Protein AF-A0A965D5H2-F1 (afdb_monomer_lite)

Secondary structure (DSSP, 8-state):
-HHHHHTT---S--HHHHHHHHHHHHHHTTS----HHHHHHHHHH-

pLDDT: mean 93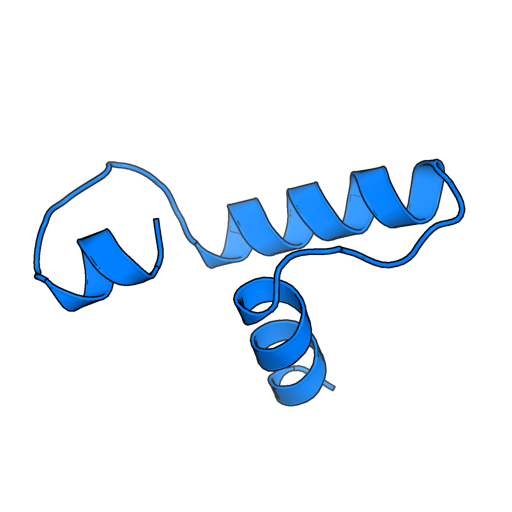.65, std 4.19, range [70.06, 97.44]

Foldseek 3Di:
DVVCVVVVHDDVDDPVVVLVVQQVVCVVVVHGRPDPVSVVVVVVVD

Structure (mmCIF, N/CA/C/O backbone):
data_AF-A0A965D5H2-F1
#
_entry.id   AF-A0A965D5H2-F1
#
loop_
_atom_site.group_PDB
_atom_site.id
_atom_site.type_symbol
_atom_site.label_atom_id
_atom_site.label_alt_id
_atom_site.label_comp_id
_atom_site.label_asym_id
_atom_site.label_entity_id
_atom_site.label_seq_id
_atom_site.pdbx_PDB_ins_code
_atom_site.Cartn_x
_atom_site.Cartn_y
_atom_site.Cartn_z
_atom_site.occupancy
_atom_site.B_iso_or_equiv
_atom_site.auth_seq_id
_atom_site.auth_comp_id
_atom_site.auth_asym_id
_atom_site.auth_atom_id
_atom_site.pdbx_PDB_model_num
ATOM 1 N N . VAL A 1 1 ? 0.903 1.007 10.553 1.00 89.31 1 VAL A N 1
ATOM 2 C CA . VAL A 1 1 ? -0.568 0.954 10.377 1.00 89.31 1 VAL A CA 1
ATOM 3 C C . VAL A 1 1 ? -1.164 -0.418 10.661 1.00 89.31 1 VAL A C 1
ATOM 5 O O . VAL A 1 1 ? -2.098 -0.457 11.439 1.00 89.31 1 VAL A O 1
ATOM 8 N N . PHE A 1 2 ? -0.580 -1.529 10.188 1.00 92.75 2 PHE A N 1
ATOM 9 C CA . PHE A 1 2 ? -1.089 -2.891 10.448 1.00 92.75 2 PHE A CA 1
ATOM 10 C C . PHE A 1 2 ? -1.461 -3.178 11.915 1.00 92.75 2 PHE A C 1
ATOM 12 O O . PHE A 1 2 ? -2.560 -3.634 12.196 1.00 92.75 2 PHE A O 1
ATOM 19 N N . MET A 1 3 ? -0.570 -2.856 12.862 1.00 95.44 3 MET A N 1
ATOM 20 C CA . MET A 1 3 ? -0.845 -3.041 14.294 1.00 95.44 3 MET A CA 1
ATOM 21 C C . MET A 1 3 ? -2.043 -2.211 14.775 1.00 95.44 3 MET A C 1
ATOM 23 O O . MET A 1 3 ? -2.874 -2.722 15.509 1.00 95.44 3 MET A O 1
ATOM 27 N N . LEU A 1 4 ? -2.144 -0.951 14.342 1.00 95.94 4 LEU A N 1
ATOM 28 C CA . LEU A 1 4 ? -3.228 -0.050 14.741 1.00 95.94 4 LEU A CA 1
ATOM 29 C C . LEU A 1 4 ? -4.575 -0.541 14.201 1.00 95.94 4 LEU A C 1
ATOM 31 O O . LEU A 1 4 ? -5.541 -0.600 14.951 1.00 95.94 4 LEU A O 1
ATOM 35 N N . HIS A 1 5 ? -4.607 -0.998 12.946 1.00 92.75 5 HIS A N 1
ATOM 36 C CA . HIS A 1 5 ? -5.785 -1.655 12.375 1.00 92.75 5 HIS A CA 1
ATOM 37 C C . HIS A 1 5 ? -6.172 -2.915 13.161 1.00 92.75 5 HIS A C 1
ATOM 39 O O . HIS A 1 5 ? -7.341 -3.096 13.478 1.00 92.75 5 HIS A O 1
ATOM 45 N N . GLY A 1 6 ? -5.199 -3.748 13.548 1.00 93.75 6 GLY A N 1
ATOM 46 C CA . GLY A 1 6 ? -5.440 -4.938 14.376 1.00 93.75 6 GLY A CA 1
ATOM 47 C C . GLY A 1 6 ? -5.956 -4.631 15.787 1.00 93.75 6 GLY A C 1
ATOM 48 O O . GLY A 1 6 ? -6.593 -5.477 16.405 1.00 93.75 6 GLY A O 1
ATOM 49 N N . MET A 1 7 ? -5.718 -3.417 16.284 1.00 97.00 7 MET A N 1
ATOM 50 C CA . MET A 1 7 ? -6.252 -2.913 17.553 1.00 97.00 7 MET A CA 1
ATOM 51 C C . MET A 1 7 ? -7.619 -2.226 17.395 1.00 97.00 7 MET A C 1
ATOM 53 O O . MET A 1 7 ? -8.144 -1.702 18.374 1.00 97.00 7 MET A O 1
ATOM 57 N N . GLY A 1 8 ? -8.187 -2.193 16.184 1.00 94.19 8 GLY A N 1
ATOM 58 C CA . GLY A 1 8 ? -9.447 -1.503 15.894 1.00 94.19 8 GLY A CA 1
ATOM 59 C C . GLY A 1 8 ? -9.331 0.023 15.864 1.00 94.19 8 GLY A C 1
ATOM 60 O O . GLY A 1 8 ? -10.343 0.712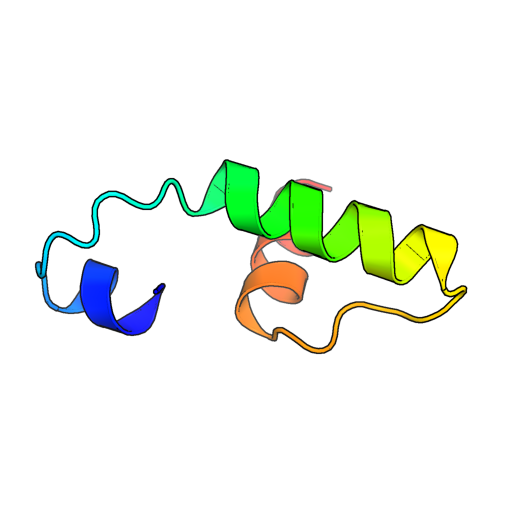 15.926 1.00 94.19 8 GLY A O 1
ATOM 61 N N . ILE A 1 9 ? -8.112 0.566 15.787 1.00 96.44 9 ILE A N 1
ATOM 62 C CA . ILE A 1 9 ? -7.880 2.009 15.700 1.00 96.44 9 ILE A CA 1
ATOM 63 C C . ILE A 1 9 ? -7.950 2.427 14.232 1.00 96.44 9 ILE A C 1
ATOM 65 O O . ILE A 1 9 ? -7.149 1.982 13.401 1.00 96.44 9 ILE A O 1
ATOM 69 N N . GLU A 1 10 ? -8.882 3.324 13.920 1.00 95.00 10 GLU A N 1
ATOM 70 C CA . GLU A 1 10 ? -8.959 3.947 12.604 1.00 95.00 10 GLU A CA 1
ATOM 71 C C . GLU A 1 10 ? -7.749 4.853 12.366 1.00 95.00 10 GLU A C 1
ATOM 73 O O . GLU A 1 10 ? -7.381 5.682 13.197 1.00 95.00 10 GLU A O 1
ATOM 78 N N . THR A 1 11 ? -7.108 4.684 11.210 1.00 95.12 11 THR A N 1
ATOM 79 C CA . THR A 1 11 ? -5.931 5.478 10.819 1.00 95.12 11 THR A CA 1
ATOM 80 C C . THR A 1 11 ? -6.166 6.320 9.570 1.00 95.12 11 THR A C 1
ATOM 82 O O . THR A 1 11 ? -5.302 7.116 9.217 1.00 95.12 11 THR A O 1
ATOM 85 N N . GLY A 1 12 ? -7.296 6.129 8.875 1.00 95.31 12 GLY A N 1
ATOM 86 C CA . GLY A 1 12 ? -7.566 6.748 7.572 1.00 95.31 12 GLY A CA 1
ATOM 87 C C . GLY A 1 12 ? -6.639 6.274 6.445 1.00 95.31 12 GLY A C 1
ATOM 88 O O . GLY A 1 12 ? -6.622 6.877 5.377 1.00 95.31 12 GLY A O 1
ATOM 89 N N . ILE A 1 13 ? -5.842 5.226 6.679 1.00 94.50 13 ILE A N 1
ATOM 90 C CA . ILE A 1 13 ? -4.870 4.705 5.716 1.00 94.50 13 ILE A CA 1
ATOM 91 C C . ILE A 1 13 ? -5.353 3.366 5.172 1.00 94.50 13 ILE A C 1
ATOM 93 O O . ILE A 1 13 ? -5.564 2.423 5.939 1.00 94.50 13 ILE A O 1
ATOM 97 N N . GLU A 1 14 ? -5.424 3.276 3.846 1.00 94.06 14 GLU A N 1
ATOM 98 C CA . GLU A 1 14 ? -5.604 2.018 3.126 1.00 94.06 14 GLU A CA 1
ATOM 99 C C . GLU A 1 14 ? -4.299 1.218 3.105 1.00 94.06 14 GLU A C 1
ATOM 101 O O . GLU A 1 14 ? -3.280 1.652 2.557 1.00 94.06 14 GLU A O 1
ATOM 106 N N . LEU A 1 15 ? -4.316 0.046 3.747 1.00 92.00 15 LEU A N 1
ATOM 107 C CA . LEU A 1 15 ? -3.115 -0.767 3.930 1.00 92.00 15 LEU A CA 1
ATOM 108 C C . LEU A 1 15 ? -2.607 -1.325 2.600 1.00 92.00 15 LEU A C 1
ATOM 110 O O . LEU A 1 15 ? -1.398 -1.335 2.376 1.00 92.00 15 LEU A O 1
ATOM 114 N N . ASP A 1 16 ? -3.509 -1.768 1.728 1.00 92.00 16 ASP A N 1
ATOM 115 C CA . ASP A 1 16 ? -3.135 -2.372 0.452 1.00 92.00 16 ASP A CA 1
ATOM 116 C C . ASP A 1 16 ? -2.469 -1.351 -0.478 1.00 92.00 16 ASP A C 1
ATOM 118 O O . ASP A 1 16 ? -1.381 -1.616 -0.989 1.00 92.00 16 ASP A O 1
ATOM 122 N N . ALA A 1 17 ? -3.039 -0.147 -0.588 1.00 94.88 17 ALA A N 1
ATOM 123 C CA . ALA A 1 17 ? -2.457 0.947 -1.366 1.00 94.88 17 ALA A CA 1
ATOM 124 C C . ALA A 1 17 ? -1.090 1.399 -0.813 1.00 94.88 17 ALA A C 1
ATOM 126 O O . ALA A 1 17 ? -0.167 1.720 -1.569 1.00 94.88 17 ALA A O 1
ATOM 127 N N . LEU A 1 18 ? -0.928 1.400 0.516 1.00 94.50 18 LEU A N 1
ATOM 128 C CA . LEU A 1 18 ? 0.353 1.706 1.154 1.00 94.50 18 LEU A CA 1
ATOM 129 C C . LEU A 1 18 ? 1.421 0.661 0.810 1.00 94.50 18 LEU A C 1
ATOM 131 O O . LEU A 1 18 ? 2.580 1.012 0.580 1.00 94.50 18 LEU A O 1
ATOM 135 N N . VAL A 1 19 ? 1.045 -0.617 0.808 1.00 94.88 19 VAL A N 1
ATOM 136 C CA . VAL A 1 19 ? 1.952 -1.716 0.473 1.00 94.88 19 VAL A CA 1
ATOM 137 C C . VAL A 1 19 ? 2.414 -1.596 -0.980 1.00 94.88 19 VAL A C 1
ATOM 139 O O . VAL A 1 19 ? 3.617 -1.687 -1.217 1.00 94.88 19 VAL A O 1
ATOM 142 N N . ASP A 1 20 ? 1.508 -1.300 -1.914 1.00 94.75 20 ASP A N 1
ATOM 143 C CA . ASP A 1 20 ? 1.836 -1.112 -3.335 1.00 94.75 20 ASP A CA 1
ATOM 144 C C . ASP A 1 20 ? 2.781 0.073 -3.550 1.00 94.75 20 ASP A C 1
ATOM 146 O O . ASP A 1 20 ? 3.791 -0.032 -4.243 1.00 94.75 20 ASP A O 1
ATOM 150 N N . THR A 1 21 ? 2.505 1.194 -2.882 1.00 95.88 21 THR A N 1
ATOM 151 C CA . THR A 1 21 ? 3.361 2.388 -2.935 1.00 95.88 21 THR A CA 1
ATOM 152 C C . THR A 1 21 ? 4.761 2.093 -2.394 1.00 95.88 21 THR A C 1
ATOM 154 O O . THR A 1 21 ? 5.770 2.521 -2.960 1.00 95.88 21 THR A O 1
ATOM 157 N N . GLY A 1 22 ? 4.832 1.354 -1.283 1.00 94.38 22 GLY A N 1
ATOM 158 C CA . GLY A 1 22 ? 6.087 0.949 -0.662 1.00 94.38 22 GLY A CA 1
ATOM 159 C C . GLY A 1 22 ? 6.903 0.009 -1.545 1.00 94.38 22 GLY A C 1
ATOM 160 O O . GLY A 1 22 ? 8.126 0.138 -1.596 1.00 94.38 22 GLY A O 1
ATOM 161 N N . ASP A 1 23 ? 6.247 -0.909 -2.249 1.00 94.31 23 ASP A N 1
ATOM 162 C CA . ASP A 1 23 ? 6.908 -1.798 -3.200 1.00 94.31 23 ASP A CA 1
ATOM 163 C C . ASP A 1 23 ? 7.409 -1.035 -4.433 1.00 94.31 23 ASP A C 1
ATOM 165 O O . ASP A 1 23 ? 8.582 -1.151 -4.784 1.00 94.31 23 ASP A O 1
ATOM 169 N N . PHE A 1 24 ? 6.584 -0.143 -4.993 1.00 96.19 24 PHE A N 1
ATOM 170 C CA . PHE A 1 24 ? 6.940 0.714 -6.127 1.00 96.19 24 PHE A CA 1
ATOM 171 C C . PHE A 1 24 ? 8.245 1.492 -5.894 1.00 96.19 24 PHE A C 1
ATOM 173 O O . PHE A 1 24 ? 9.166 1.431 -6.712 1.00 96.19 24 PHE A O 1
ATOM 180 N N . ILE A 1 25 ? 8.369 2.193 -4.760 1.00 96.50 25 ILE A N 1
ATOM 181 C CA . ILE A 1 25 ? 9.590 2.958 -4.466 1.00 96.50 25 ILE A CA 1
ATOM 182 C C . ILE A 1 25 ? 10.788 2.046 -4.183 1.00 96.50 25 ILE A C 1
ATOM 184 O O . ILE A 1 25 ? 11.916 2.375 -4.543 1.00 96.50 25 ILE A O 1
ATOM 188 N N . CYS A 1 26 ? 10.572 0.892 -3.549 1.00 96.44 26 CYS A N 1
ATOM 189 C CA . CYS A 1 26 ? 11.642 -0.064 -3.278 1.00 96.44 26 CYS A CA 1
ATOM 1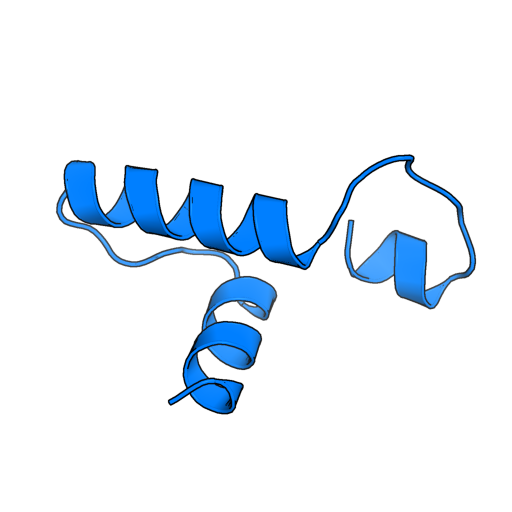90 C C . CYS A 1 26 ? 12.199 -0.648 -4.585 1.00 96.44 26 CYS A C 1
ATOM 192 O O . CYS A 1 26 ? 13.418 -0.649 -4.777 1.00 96.44 26 CYS A O 1
ATOM 194 N N . ALA A 1 27 ? 11.320 -1.018 -5.519 1.00 95.31 27 ALA A N 1
ATOM 195 C CA . ALA A 1 27 ? 11.684 -1.452 -6.861 1.00 95.31 27 ALA A CA 1
ATOM 196 C C . ALA A 1 27 ? 12.464 -0.368 -7.620 1.00 95.31 27 ALA A C 1
ATOM 198 O O . ALA A 1 27 ? 13.530 -0.653 -8.163 1.00 95.31 27 ALA A O 1
ATOM 199 N N . ALA A 1 28 ? 12.003 0.888 -7.582 1.00 97.44 28 ALA A N 1
ATOM 200 C CA . ALA A 1 28 ? 12.706 2.016 -8.199 1.00 97.44 28 ALA A CA 1
ATOM 201 C C . ALA A 1 28 ? 14.107 2.253 -7.599 1.00 97.44 28 ALA A C 1
ATOM 203 O O . ALA A 1 28 ? 15.031 2.654 -8.302 1.00 97.44 28 ALA A O 1
ATOM 204 N N . LEU A 1 29 ? 14.281 1.975 -6.304 1.00 96.69 29 LEU A N 1
ATOM 205 C CA . LEU A 1 29 ? 15.565 2.055 -5.602 1.00 96.69 29 LEU A CA 1
ATOM 206 C C . L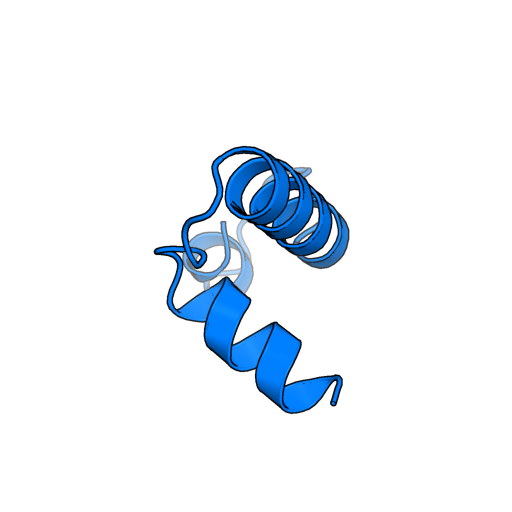EU A 1 29 ? 16.430 0.790 -5.756 1.00 96.69 29 LEU A C 1
ATOM 208 O O . LEU A 1 29 ? 17.515 0.731 -5.176 1.00 96.6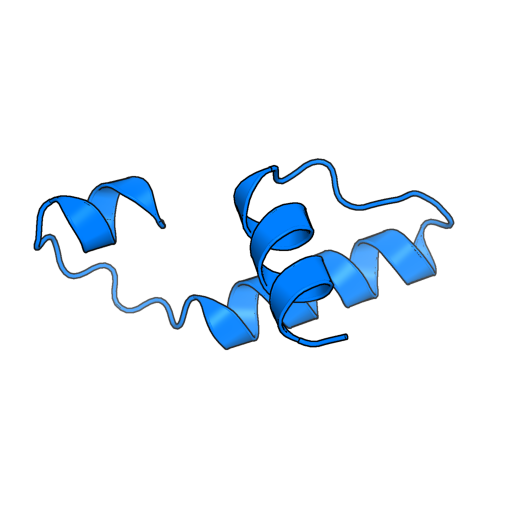9 29 LEU A O 1
ATOM 212 N N . GLY A 1 30 ? 15.964 -0.230 -6.484 1.00 96.38 30 GLY A N 1
ATOM 213 C CA . GLY A 1 30 ? 16.696 -1.479 -6.700 1.00 96.38 30 GLY A CA 1
ATOM 214 C C . GLY A 1 30 ? 16.8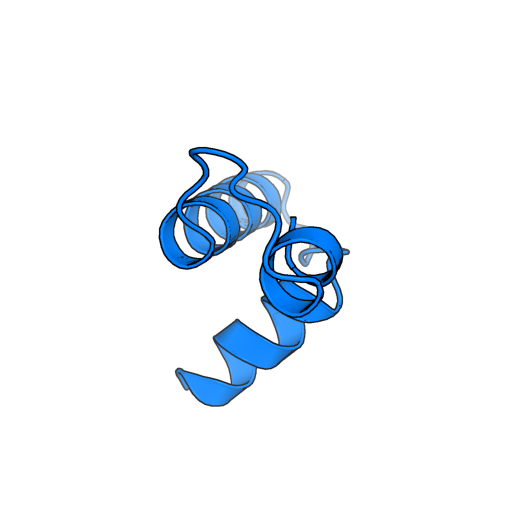97 -2.312 -5.431 1.00 96.38 30 GLY A C 1
ATOM 215 O O . GLY A 1 30 ? 17.865 -3.065 -5.335 1.00 96.38 30 GLY A O 1
ATOM 216 N N . ARG A 1 31 ? 16.017 -2.171 -4.432 1.00 95.19 31 ARG A N 1
ATOM 217 C CA . ARG A 1 31 ? 16.101 -2.910 -3.162 1.00 95.19 31 ARG A CA 1
ATOM 218 C C . ARG A 1 31 ? 14.744 -3.482 -2.758 1.00 95.19 31 ARG A C 1
ATOM 220 O O . ARG A 1 31 ? 13.727 -2.865 -3.038 1.00 95.19 31 ARG A O 1
ATOM 227 N N . PRO A 1 32 ? 14.686 -4.622 -2.054 1.00 92.69 32 PRO A N 1
ATOM 228 C CA . PRO A 1 32 ? 13.416 -5.171 -1.590 1.00 92.69 32 PRO A CA 1
ATOM 229 C C . PRO A 1 32 ? 12.810 -4.326 -0.459 1.00 92.69 32 PRO A C 1
ATOM 231 O O . PRO A 1 32 ? 13.532 -3.700 0.324 1.00 92.69 32 PRO A O 1
ATOM 234 N N . THR A 1 33 ? 11.481 -4.375 -0.315 1.00 93.88 33 THR A N 1
ATOM 235 C CA . THR A 1 33 ? 10.785 -3.748 0.821 1.00 93.88 33 THR A CA 1
ATOM 236 C C . THR A 1 33 ? 11.305 -4.274 2.161 1.00 93.88 33 THR A C 1
ATOM 238 O O . THR A 1 33 ? 11.561 -5.468 2.327 1.00 93.88 33 THR A O 1
ATOM 241 N N . SER A 1 34 ? 11.471 -3.398 3.153 1.00 94.69 34 SER A N 1
ATOM 242 C CA . SER A 1 34 ? 11.875 -3.778 4.517 1.00 94.69 34 SER A CA 1
ATOM 243 C C . SER A 1 34 ? 10.682 -4.131 5.414 1.00 94.69 34 SER A C 1
ATOM 245 O O . SER A 1 34 ? 10.857 -4.725 6.481 1.00 94.69 34 SER A O 1
ATOM 247 N N . SER A 1 35 ? 9.458 -3.816 4.983 1.00 95.38 35 SER A N 1
ATOM 248 C CA . SER A 1 35 ? 8.243 -4.086 5.749 1.00 95.38 35 SER A CA 1
ATOM 249 C C . SER A 1 35 ? 7.910 -5.578 5.743 1.00 95.38 35 SER A C 1
ATOM 251 O O . SER A 1 35 ? 7.613 -6.162 4.704 1.00 95.38 35 SER A O 1
ATOM 253 N N . ARG A 1 36 ? 7.903 -6.206 6.927 1.00 95.06 36 ARG A N 1
ATOM 254 C CA . ARG A 1 36 ? 7.484 -7.614 7.090 1.00 95.06 36 ARG A CA 1
ATOM 255 C C . ARG A 1 36 ? 6.038 -7.842 6.649 1.00 95.06 36 ARG A C 1
ATOM 257 O O . ARG A 1 36 ? 5.743 -8.867 6.048 1.00 95.06 36 ARG A O 1
ATOM 264 N N . VAL A 1 37 ? 5.165 -6.872 6.921 1.00 94.38 37 VAL A N 1
ATOM 265 C CA . VAL A 1 37 ? 3.754 -6.927 6.521 1.00 94.38 37 VAL A CA 1
ATOM 266 C C . VAL A 1 37 ? 3.634 -6.849 5.001 1.00 94.38 37 VAL A C 1
ATOM 268 O O . VAL A 1 37 ? 2.930 -7.663 4.418 1.00 94.38 37 VAL A O 1
ATOM 271 N N . ALA A 1 38 ? 4.377 -5.943 4.355 1.00 94.19 38 ALA A N 1
ATOM 272 C CA . ALA A 1 38 ? 4.387 -5.840 2.897 1.00 94.19 38 ALA A CA 1
ATOM 273 C C . ALA A 1 38 ? 4.875 -7.141 2.245 1.00 94.19 38 ALA A C 1
ATOM 275 O O . ALA A 1 38 ? 4.218 -7.648 1.345 1.00 94.19 38 ALA A O 1
ATOM 276 N N . LYS A 1 39 ? 5.965 -7.737 2.754 1.00 94.62 39 LYS A N 1
ATOM 277 C CA . LYS A 1 39 ? 6.466 -9.035 2.266 1.00 94.62 39 LYS A CA 1
ATOM 278 C C . LYS A 1 39 ? 5.420 -10.141 2.375 1.00 94.62 39 LYS A C 1
ATOM 280 O O . LYS A 1 39 ? 5.221 -10.880 1.420 1.00 94.62 39 LYS A O 1
ATOM 285 N N . ALA A 1 40 ? 4.761 -10.258 3.528 1.00 94.62 40 ALA A N 1
ATOM 286 C CA . ALA A 1 40 ? 3.750 -11.287 3.753 1.00 94.62 40 ALA A CA 1
ATOM 287 C C . ALA A 1 40 ? 2.519 -11.096 2.852 1.00 94.62 40 ALA A C 1
ATOM 289 O O . ALA A 1 40 ? 2.012 -12.066 2.298 1.00 94.62 40 ALA A O 1
ATOM 290 N N . LEU A 1 41 ? 2.058 -9.853 2.679 1.00 93.12 41 LEU A N 1
ATOM 291 C CA . LEU A 1 41 ? 0.924 -9.542 1.808 1.00 93.12 41 LEU A CA 1
ATOM 292 C C . LEU A 1 41 ? 1.257 -9.786 0.336 1.00 93.12 41 LEU A C 1
ATOM 294 O O . LEU A 1 41 ? 0.455 -10.397 -0.358 1.00 93.12 41 LEU A O 1
ATOM 298 N N . MET A 1 42 ? 2.447 -9.399 -0.121 1.00 89.19 42 MET A N 1
ATOM 299 C CA . MET A 1 42 ? 2.900 -9.673 -1.487 1.00 89.19 42 MET A CA 1
ATOM 300 C C . MET A 1 42 ? 3.040 -11.173 -1.753 1.00 89.19 42 MET A C 1
ATOM 302 O O . MET A 1 42 ? 2.560 -11.656 -2.770 1.00 89.19 42 MET A O 1
ATOM 306 N N . ALA A 1 43 ? 3.594 -11.934 -0.805 1.00 91.31 43 ALA A N 1
ATOM 307 C CA . ALA A 1 43 ? 3.675 -13.391 -0.913 1.00 91.31 43 ALA A CA 1
ATOM 308 C C . ALA A 1 43 ? 2.298 -14.077 -0.922 1.00 91.31 43 ALA A C 1
ATOM 310 O O . ALA A 1 43 ? 2.160 -15.139 -1.510 1.00 91.31 43 ALA A O 1
ATOM 311 N N . LYS A 1 44 ? 1.282 -13.488 -0.276 1.00 90.50 44 LYS A N 1
ATOM 312 C CA . LYS A 1 44 ? -0.102 -13.988 -0.303 1.00 90.50 44 LYS A CA 1
ATOM 313 C C . LYS A 1 44 ? -0.827 -13.660 -1.619 1.00 90.50 44 LYS A C 1
ATOM 315 O O . LYS A 1 44 ? -1.823 -14.304 -1.930 1.00 90.50 44 LYS A O 1
ATOM 320 N N . ARG A 1 45 ? -0.385 -12.619 -2.333 1.00 84.94 45 ARG A N 1
ATOM 321 C CA . ARG A 1 45 ? -0.970 -12.165 -3.606 1.00 84.94 45 ARG A CA 1
ATOM 322 C C . ARG A 1 45 ? -0.387 -12.887 -4.830 1.00 84.94 45 ARG A C 1
ATOM 324 O O . ARG A 1 45 ? -1.024 -12.840 -5.878 1.00 84.94 45 ARG A O 1
ATOM 331 N N . ALA A 1 46 ? 0.800 -13.484 -4.696 1.00 70.06 46 ALA A N 1
ATOM 332 C CA . ALA A 1 46 ? 1.448 -14.328 -5.705 1.00 70.06 46 ALA A CA 1
ATOM 333 C C . ALA A 1 46 ? 0.824 -15.730 -5.759 1.00 70.06 46 ALA A C 1
ATOM 335 O O . ALA A 1 46 ? 0.771 -16.287 -6.876 1.00 70.06 46 ALA A O 1
#

Sequence (46 aa):
VFMLHGMGIETGIELDALVDTGDFICAALGRPTSSRVAKALMAKRA

Radius of gyration: 11.34 Å; chains: 1; bounding box: 26×21×26 Å